Protein AF-A0AAD3RKY6-F1 (afdb_monomer_lite)

Radius of gyration: 28.17 Å; chains: 1; bounding box: 44×27×80 Å

Secondary structure (DSSP, 8-state):
--SS-HHHHHHHHHHHHHHSTTS-SSSSS--PPPHHHHHHHHHHHHHHHHHHHHHHHHHHHHHHTT-

pLDDT: mean 91.3, std 9.39, range [51.91, 98.75]

Sequence (67 aa):
MDWPNQIVDHFFMHIHRIYFHNCALTGRLLHDPPIRILAPFIAVPVLITLLMTALVVWRSKRTEGVL

InterPro domains:
  IPR006985 Receptor activity modifying protein [PF04901] (2-64)
  IPR006985 Receptor activity modifying protein [PTHR14076] (3-66)
  IPR038126 RAMP domain superfamily [G3DSA:1.10.150.510] (1-35)

Foldseek 3Di:
DDPPDPVVVVVVVVCCVPPVVPPDPDDPDDDDDPCVVVVCVVVVVVVVVVVVVVVVVVVVVVVVVVD

Organism: Lates japonicus (NCBI:txid270547)

Structure (mmCIF, N/CA/C/O backbone):
data_AF-A0AAD3RKY6-F1
#
_entry.id   AF-A0AAD3RKY6-F1
#
loop_
_atom_site.group_PDB
_atom_site.id
_atom_site.type_symbol
_atom_site.label_atom_id
_atom_site.label_alt_id
_atom_site.label_comp_id
_atom_site.label_asym_id
_atom_site.label_entity_id
_atom_site.label_seq_id
_atom_site.pdbx_PDB_ins_code
_atom_site.Cartn_x
_atom_site.Cartn_y
_atom_site.Cartn_z
_atom_site.occupancy
_atom_site.B_iso_or_equiv
_atom_site.auth_seq_id
_atom_site.auth_comp_id
_atom_site.auth_asym_id
_atom_site.auth_atom_id
_atom_site.pdbx_PDB_model_num
ATOM 1 N N . MET A 1 1 ? 14.076 22.193 -36.152 1.00 66.88 1 MET A N 1
ATOM 2 C CA . MET A 1 1 ? 14.295 20.792 -35.742 1.00 66.88 1 MET A CA 1
ATOM 3 C C . MET A 1 1 ? 13.919 20.724 -34.288 1.00 66.88 1 MET A C 1
ATOM 5 O O . MET A 1 1 ? 14.714 21.106 -33.438 1.00 66.88 1 MET A O 1
ATOM 9 N N . ASP A 1 2 ? 12.670 20.371 -34.039 1.00 85.44 2 ASP A N 1
ATOM 10 C CA . ASP A 1 2 ? 12.102 20.389 -32.702 1.00 85.44 2 ASP A CA 1
ATOM 11 C C . ASP A 1 2 ? 12.560 19.170 -31.901 1.00 85.44 2 ASP A C 1
ATOM 13 O O . ASP A 1 2 ? 12.965 18.135 -32.447 1.00 85.44 2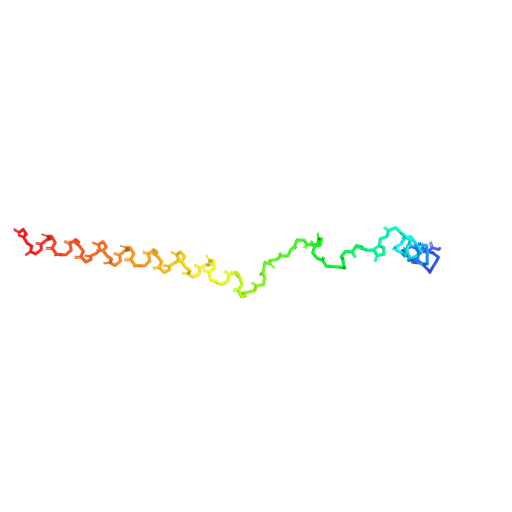 ASP A O 1
ATOM 17 N N . TRP A 1 3 ? 12.545 19.331 -30.585 1.00 91.50 3 TRP A N 1
ATOM 18 C CA . TRP A 1 3 ? 12.766 18.250 -29.643 1.00 91.50 3 TRP A CA 1
ATOM 19 C C . TRP A 1 3 ? 11.433 17.929 -28.960 1.00 91.50 3 TRP A C 1
ATOM 21 O O . TRP A 1 3 ? 10.746 18.867 -28.547 1.00 91.50 3 TRP A O 1
ATOM 31 N N . PRO A 1 4 ? 11.070 16.645 -28.785 1.00 90.62 4 PRO A N 1
ATOM 32 C CA . PRO A 1 4 ? 11.780 15.429 -29.210 1.00 90.62 4 PRO A CA 1
ATOM 33 C C . PRO A 1 4 ? 11.622 15.111 -30.716 1.00 90.62 4 PRO A C 1
ATOM 35 O O . PRO A 1 4 ? 10.712 15.604 -31.374 1.00 90.62 4 PRO A O 1
ATOM 38 N N . ASN A 1 5 ? 12.512 14.273 -31.270 1.00 93.62 5 ASN A N 1
ATOM 39 C CA . ASN A 1 5 ? 12.493 13.809 -32.670 1.00 93.62 5 ASN A CA 1
ATOM 40 C C . ASN A 1 5 ? 12.928 12.332 -32.810 1.00 93.62 5 ASN A C 1
ATOM 42 O O . ASN A 1 5 ? 13.393 11.715 -31.855 1.00 93.62 5 ASN A O 1
ATOM 46 N N . GLN A 1 6 ? 12.808 11.757 -34.012 1.00 94.62 6 GLN A N 1
ATOM 47 C CA . GLN A 1 6 ? 13.087 10.329 -34.250 1.00 94.62 6 GLN A CA 1
ATOM 48 C C . GLN A 1 6 ? 14.554 9.926 -34.014 1.00 94.62 6 GLN A C 1
ATOM 50 O O . GLN A 1 6 ? 14.829 8.788 -33.641 1.00 94.62 6 GLN A O 1
ATOM 55 N N . ILE A 1 7 ? 15.505 10.846 -34.211 1.00 94.69 7 ILE A N 1
ATOM 56 C CA . ILE A 1 7 ? 16.934 10.570 -34.003 1.00 94.69 7 ILE A CA 1
ATOM 57 C C . ILE A 1 7 ? 17.208 10.388 -32.507 1.00 94.69 7 ILE A C 1
ATOM 59 O O . ILE A 1 7 ? 17.882 9.433 -32.116 1.00 94.69 7 ILE A O 1
ATOM 63 N N . VAL A 1 8 ? 16.660 11.275 -31.667 1.00 94.69 8 VAL A N 1
ATOM 64 C CA . VAL A 1 8 ? 16.826 11.166 -30.209 1.00 94.69 8 VAL A CA 1
ATOM 65 C C . VAL A 1 8 ? 16.101 9.942 -29.646 1.00 94.69 8 VAL A C 1
ATOM 67 O O . VAL A 1 8 ? 16.635 9.299 -28.749 1.00 94.69 8 VAL A O 1
ATOM 70 N N . ASP A 1 9 ? 14.956 9.556 -30.211 1.00 95.12 9 ASP A N 1
ATOM 71 C CA . ASP A 1 9 ? 14.228 8.344 -29.814 1.00 95.12 9 ASP A CA 1
ATOM 72 C C . ASP A 1 9 ? 15.046 7.063 -30.073 1.00 95.12 9 ASP A C 1
ATOM 74 O O . ASP A 1 9 ? 15.282 6.269 -29.158 1.00 95.12 9 ASP A O 1
ATOM 78 N N . HIS A 1 10 ? 15.594 6.902 -31.285 1.00 95.94 10 HIS A N 1
ATOM 79 C CA . HIS A 1 10 ? 16.450 5.756 -31.614 1.00 95.94 10 HIS A CA 1
ATOM 80 C C . HIS A 1 10 ? 17.718 5.706 -30.747 1.00 95.94 10 HIS A C 1
ATOM 82 O O . HIS A 1 10 ? 18.134 4.630 -30.304 1.00 95.94 10 HIS A O 1
ATOM 88 N N . PHE A 1 11 ? 18.318 6.867 -30.468 1.00 96.25 11 PHE A N 1
ATOM 89 C CA . PHE A 1 11 ? 19.461 6.971 -29.565 1.00 96.25 11 PHE A CA 1
ATOM 90 C C . PHE A 1 11 ? 19.122 6.458 -28.155 1.00 96.25 11 PHE A C 1
ATOM 92 O O . PHE A 1 11 ? 19.825 5.585 -27.637 1.00 96.2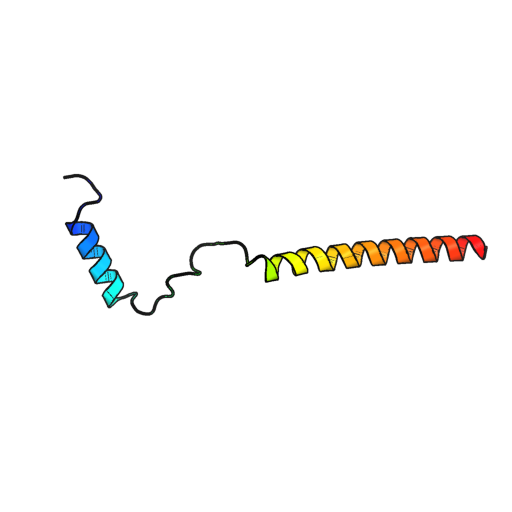5 11 PHE A O 1
ATOM 99 N N . PHE A 1 12 ? 18.024 6.928 -27.550 1.00 96.50 12 PHE A N 1
ATOM 100 C CA . PHE A 1 12 ? 17.619 6.483 -26.212 1.00 96.50 12 PHE A CA 1
ATOM 101 C C . PHE A 1 12 ? 17.235 4.997 -26.178 1.00 96.50 12 PHE A C 1
ATOM 103 O O . PHE A 1 12 ? 17.631 4.294 -25.243 1.00 96.50 12 PHE A O 1
ATOM 110 N N . MET A 1 13 ? 16.548 4.481 -27.202 1.00 95.50 13 MET A N 1
ATOM 111 C CA . MET A 1 13 ? 16.224 3.051 -27.298 1.00 95.50 13 MET A CA 1
ATOM 112 C C . MET A 1 13 ? 17.475 2.163 -27.342 1.00 95.50 13 MET A C 1
ATOM 114 O O . MET A 1 13 ? 17.527 1.130 -26.668 1.00 95.50 13 MET A O 1
ATOM 118 N N . HIS A 1 14 ? 18.504 2.563 -28.094 1.00 96.94 14 HIS A N 1
ATOM 119 C CA . HIS A 1 14 ? 19.760 1.817 -28.177 1.00 96.94 14 HIS A CA 1
ATOM 120 C C . HIS A 1 14 ? 20.475 1.752 -26.817 1.00 96.94 14 HIS A C 1
ATOM 122 O O . HIS A 1 14 ? 20.888 0.676 -26.379 1.00 96.94 14 HIS A O 1
ATOM 128 N N . ILE A 1 15 ? 20.551 2.883 -26.108 1.00 96.88 15 ILE A N 1
ATOM 129 C CA . ILE A 1 15 ? 21.119 2.956 -24.755 1.00 96.88 15 ILE A CA 1
ATOM 130 C C . ILE A 1 15 ? 20.331 2.073 -23.777 1.00 96.88 15 ILE A C 1
ATOM 132 O O . ILE A 1 15 ? 20.938 1.303 -23.028 1.00 96.88 15 ILE A O 1
ATOM 136 N N . HIS A 1 16 ? 18.995 2.114 -23.817 1.00 95.25 16 HIS A N 1
ATOM 137 C CA . HIS A 1 16 ? 18.145 1.246 -22.995 1.00 95.25 16 HIS A CA 1
ATOM 138 C C . HIS A 1 16 ? 18.412 -0.241 -23.236 1.00 95.25 16 HIS A C 1
ATOM 140 O O . HIS A 1 16 ? 18.529 -1.005 -22.276 1.00 95.25 16 HIS A O 1
ATOM 146 N N . ARG A 1 17 ? 18.583 -0.648 -24.497 1.00 94.69 17 ARG A N 1
ATOM 147 C CA . ARG A 1 17 ? 18.855 -2.043 -24.861 1.00 94.69 17 ARG A CA 1
ATOM 148 C C . ARG A 1 17 ? 20.231 -2.535 -24.413 1.00 94.69 17 ARG A C 1
ATOM 150 O O . ARG A 1 17 ? 20.372 -3.717 -24.122 1.00 94.69 17 ARG A O 1
ATOM 157 N N . ILE A 1 18 ? 21.246 -1.677 -24.366 1.00 96.94 18 ILE A N 1
ATOM 158 C CA . ILE A 1 18 ? 22.595 -2.094 -23.954 1.00 96.94 18 ILE A CA 1
ATOM 159 C C . ILE A 1 18 ? 22.720 -2.059 -22.433 1.00 96.94 18 ILE A C 1
ATOM 161 O O . ILE A 1 18 ? 23.050 -3.067 -21.809 1.00 96.94 18 ILE A O 1
ATOM 165 N N . TYR A 1 19 ? 22.415 -0.917 -21.822 1.00 96.12 19 TYR A N 1
ATOM 166 C CA . TYR A 1 19 ? 22.747 -0.666 -20.420 1.00 96.12 19 TYR A CA 1
ATOM 167 C C . TYR A 1 19 ? 21.628 -1.043 -19.450 1.00 96.12 19 TYR A C 1
ATOM 169 O O . TYR A 1 19 ? 21.906 -1.424 -18.316 1.00 96.12 19 TYR A O 1
ATOM 177 N N . PHE A 1 20 ? 20.369 -0.970 -19.884 1.00 94.19 20 PHE A N 1
ATOM 178 C CA . PHE A 1 20 ? 19.205 -1.103 -19.005 1.00 94.19 20 PHE A CA 1
ATOM 179 C C . PHE A 1 20 ? 18.345 -2.340 -19.311 1.00 94.19 20 PHE A C 1
ATOM 181 O O . PHE A 1 20 ? 17.231 -2.448 -18.804 1.00 94.19 20 PHE A O 1
ATOM 188 N N . HIS A 1 21 ? 18.846 -3.300 -20.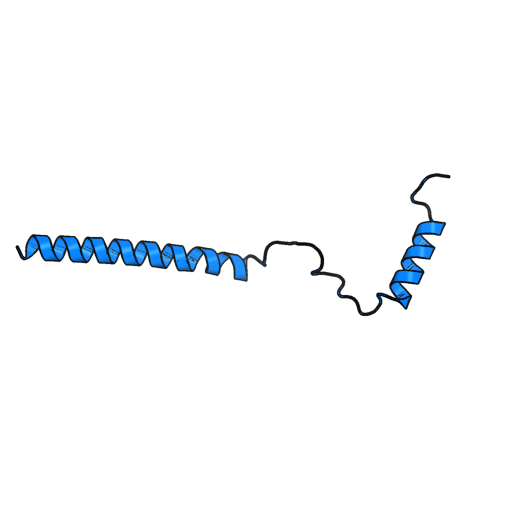098 1.00 92.25 21 HIS A N 1
ATOM 189 C CA . HIS A 1 21 ? 18.068 -4.473 -20.526 1.00 92.25 21 HIS A CA 1
ATOM 190 C C . HIS A 1 21 ? 17.605 -5.383 -19.381 1.00 92.25 21 HIS A C 1
ATOM 192 O O . HIS A 1 21 ? 16.591 -6.058 -19.522 1.00 92.25 21 HIS A O 1
ATOM 198 N N . ASN A 1 22 ? 18.313 -5.377 -18.247 1.00 93.38 22 ASN A N 1
ATOM 199 C CA . ASN A 1 22 ? 17.947 -6.139 -17.045 1.00 93.38 22 ASN A CA 1
ATOM 200 C C . ASN A 1 22 ? 17.281 -5.281 -15.964 1.00 93.38 22 ASN A C 1
ATOM 202 O O . ASN A 1 22 ? 17.049 -5.751 -14.849 1.00 93.38 22 ASN A O 1
ATOM 206 N N . CYS A 1 23 ? 17.016 -4.005 -16.238 1.00 90.12 23 CYS A N 1
ATOM 207 C CA . CYS A 1 23 ? 16.334 -3.161 -15.272 1.00 90.12 23 CYS A CA 1
ATOM 208 C C . CYS A 1 23 ? 14.843 -3.504 -15.227 1.00 90.12 23 CYS A C 1
ATOM 210 O O . CYS A 1 23 ? 14.203 -3.715 -16.254 1.00 90.12 23 CYS A O 1
ATOM 212 N N . ALA A 1 24 ? 14.275 -3.513 -14.020 1.00 86.88 24 ALA A N 1
ATOM 213 C CA . ALA A 1 24 ? 12.836 -3.651 -13.849 1.00 86.88 24 ALA A CA 1
ATOM 214 C C . ALA A 1 24 ? 12.102 -2.493 -14.551 1.00 86.88 24 ALA A C 1
ATOM 216 O O . ALA A 1 24 ? 12.421 -1.323 -14.328 1.00 86.88 24 ALA A O 1
ATOM 217 N N . LEU A 1 25 ? 11.100 -2.833 -15.370 1.00 84.25 25 LEU A N 1
ATOM 218 C CA . LEU A 1 25 ? 10.227 -1.877 -16.070 1.00 84.25 25 LEU A CA 1
ATOM 219 C C . LEU A 1 25 ? 9.403 -1.018 -15.101 1.00 84.25 25 LEU A C 1
ATOM 221 O O . LEU A 1 25 ? 9.051 0.118 -15.401 1.00 84.25 25 LEU A O 1
ATOM 225 N N . THR A 1 26 ? 9.093 -1.570 -13.931 1.00 81.00 26 THR A N 1
ATOM 226 C CA . THR A 1 26 ? 8.225 -0.971 -12.917 1.00 81.00 26 THR A CA 1
ATOM 227 C C . THR A 1 26 ? 8.928 -0.916 -11.564 1.00 81.00 26 THR A C 1
ATOM 229 O O . THR A 1 26 ? 9.918 -1.607 -11.336 1.00 81.00 26 THR A O 1
ATOM 232 N N . GLY A 1 27 ? 8.403 -0.114 -10.636 1.00 77.12 27 GLY A N 1
ATOM 233 C CA . GLY A 1 27 ? 8.897 -0.058 -9.253 1.00 77.12 27 GLY A CA 1
ATOM 234 C C . GLY A 1 27 ? 9.962 1.006 -8.977 1.00 77.12 27 GLY A C 1
ATOM 235 O O . GLY A 1 27 ? 10.405 1.129 -7.843 1.00 77.12 27 GLY A O 1
ATOM 236 N N . ARG A 1 28 ? 10.355 1.803 -9.983 1.00 80.06 28 ARG A N 1
ATOM 237 C CA . ARG A 1 28 ? 11.179 3.011 -9.771 1.00 80.06 28 ARG A CA 1
ATOM 238 C C . ARG A 1 28 ? 10.348 4.257 -9.472 1.00 80.06 28 ARG A C 1
ATOM 240 O O . ARG A 1 28 ? 10.853 5.184 -8.851 1.00 80.06 28 ARG A O 1
ATOM 247 N N . LEU A 1 29 ? 9.100 4.289 -9.941 1.00 85.44 29 LEU A N 1
ATOM 248 C CA . LEU A 1 29 ? 8.175 5.375 -9.647 1.00 85.44 29 LEU A CA 1
ATOM 249 C C . LEU A 1 29 ? 7.588 5.158 -8.255 1.00 85.44 29 LEU A C 1
ATOM 251 O O . LEU A 1 29 ? 7.114 4.060 -7.954 1.00 85.44 29 LEU A O 1
ATOM 255 N N . LEU A 1 30 ? 7.619 6.201 -7.426 1.00 85.00 30 LEU A N 1
ATOM 256 C CA . LEU A 1 30 ? 6.950 6.179 -6.135 1.00 85.00 30 LEU A CA 1
ATOM 257 C C . LEU A 1 30 ? 5.447 6.029 -6.382 1.00 85.00 30 LEU A C 1
ATOM 259 O O . LEU A 1 30 ? 4.826 6.876 -7.022 1.00 85.00 30 LEU A O 1
ATOM 263 N N . HIS A 1 31 ? 4.889 4.919 -5.919 1.00 86.94 31 HIS A N 1
ATOM 264 C CA . HIS A 1 31 ? 3.475 4.615 -6.039 1.00 86.94 31 HIS A CA 1
ATOM 265 C C . HIS A 1 31 ? 2.994 3.995 -4.737 1.00 86.94 31 HIS A C 1
ATOM 267 O O . HIS A 1 31 ? 3.764 3.322 -4.042 1.00 86.94 31 HIS A O 1
ATOM 273 N N . ASP A 1 32 ? 1.723 4.213 -4.426 1.00 88.81 32 ASP A N 1
ATOM 274 C CA . ASP A 1 32 ? 1.106 3.595 -3.267 1.00 88.81 32 ASP A CA 1
ATOM 275 C C . ASP A 1 32 ? 1.163 2.065 -3.376 1.00 88.81 32 ASP A C 1
ATOM 277 O O . ASP A 1 32 ? 1.094 1.496 -4.475 1.00 88.81 32 ASP A O 1
ATOM 281 N N . PRO A 1 33 ? 1.294 1.356 -2.243 1.00 89.06 33 PRO A N 1
ATOM 282 C CA . PRO A 1 33 ? 1.224 -0.089 -2.264 1.00 89.06 33 PRO A CA 1
ATOM 283 C C . PRO A 1 33 ? -0.164 -0.533 -2.757 1.00 89.06 33 PRO A C 1
ATOM 285 O O . PRO A 1 33 ? -1.166 0.139 -2.506 1.00 89.06 33 PRO A O 1
ATOM 288 N N . PRO A 1 34 ? -0.263 -1.701 -3.415 1.00 91.62 34 PRO A N 1
ATOM 289 C CA . PRO A 1 34 ? -1.544 -2.241 -3.852 1.00 91.62 34 PRO A CA 1
ATOM 290 C C . PRO A 1 34 ? -2.578 -2.270 -2.721 1.00 91.62 34 PRO A C 1
ATOM 292 O O . PRO A 1 34 ? -2.240 -2.624 -1.590 1.00 91.62 34 PRO A O 1
ATOM 295 N N . ILE A 1 35 ? -3.851 -2.003 -3.035 1.00 94.50 35 ILE A N 1
ATOM 296 C CA . ILE A 1 35 ? -4.944 -1.914 -2.045 1.00 94.50 35 ILE A CA 1
ATOM 297 C C . ILE A 1 35 ? -5.023 -3.124 -1.105 1.00 94.50 35 ILE A C 1
ATOM 299 O O . ILE A 1 35 ? -5.293 -2.969 0.080 1.00 94.50 35 ILE A O 1
ATOM 303 N N . ARG A 1 36 ? -4.704 -4.326 -1.600 1.00 95.88 36 ARG A N 1
ATOM 304 C CA . ARG A 1 36 ? -4.666 -5.559 -0.795 1.00 95.88 36 ARG A CA 1
ATOM 305 C C . ARG A 1 36 ? -3.668 -5.503 0.372 1.00 95.88 36 ARG A C 1
ATOM 307 O O . ARG A 1 36 ? -3.840 -6.225 1.342 1.00 95.88 36 ARG A O 1
ATOM 314 N N . ILE A 1 37 ? -2.619 -4.687 0.253 1.00 95.69 37 ILE A N 1
ATOM 315 C CA . ILE A 1 37 ? -1.600 -4.452 1.284 1.00 95.69 37 ILE A CA 1
ATOM 316 C C . ILE A 1 37 ? -1.980 -3.216 2.098 1.00 95.69 37 ILE A C 1
ATOM 318 O O . ILE A 1 37 ? -1.935 -3.254 3.320 1.00 95.69 37 ILE A O 1
ATOM 322 N N . LEU A 1 38 ? -2.403 -2.136 1.439 1.00 96.75 38 LEU A N 1
ATOM 323 C CA . LEU A 1 38 ? -2.725 -0.882 2.119 1.00 96.75 38 LEU A CA 1
ATOM 324 C C . LEU A 1 38 ? -3.941 -1.004 3.055 1.00 96.75 38 LEU A C 1
ATOM 326 O O . LEU A 1 38 ? -3.903 -0.536 4.190 1.00 96.75 38 LEU A O 1
ATOM 330 N N . ALA A 1 39 ? -5.008 -1.668 2.606 1.00 97.81 39 ALA A N 1
ATOM 331 C CA . ALA A 1 39 ? -6.253 -1.806 3.358 1.00 97.81 39 ALA A CA 1
ATOM 332 C C . ALA A 1 39 ? -6.083 -2.490 4.730 1.00 97.81 39 ALA A C 1
ATOM 334 O O . ALA A 1 39 ? -6.544 -1.913 5.715 1.00 97.81 39 ALA A O 1
ATOM 335 N N . PRO A 1 40 ? -5.420 -3.659 4.868 1.00 97.94 40 PRO A N 1
ATOM 336 C CA . PRO A 1 40 ? -5.213 -4.265 6.184 1.00 97.94 40 PRO A CA 1
ATOM 337 C C . PRO A 1 40 ? -4.326 -3.407 7.093 1.00 97.94 40 PRO A C 1
ATOM 339 O O . PRO A 1 40 ? -4.591 -3.340 8.291 1.00 97.94 40 PRO A O 1
ATOM 342 N N . PHE A 1 41 ? -3.335 -2.695 6.545 1.00 97.56 41 PHE A N 1
ATOM 343 C CA . PHE A 1 41 ? -2.503 -1.767 7.321 1.00 97.56 41 PHE A CA 1
ATOM 344 C C . PHE A 1 41 ? -3.306 -0.622 7.945 1.00 97.56 41 PHE A C 1
ATOM 346 O O . PHE A 1 41 ? -2.943 -0.149 9.017 1.00 97.56 41 PHE A O 1
ATOM 353 N N . ILE A 1 42 ? -4.397 -0.196 7.307 1.00 97.56 42 ILE A N 1
ATOM 354 C CA . ILE A 1 42 ? -5.309 0.817 7.850 1.00 97.56 42 ILE A CA 1
ATOM 355 C C . ILE A 1 42 ? -6.342 0.171 8.783 1.00 97.56 42 ILE A C 1
ATOM 357 O O . ILE A 1 42 ? -6.595 0.669 9.878 1.00 97.56 42 ILE A O 1
ATOM 361 N N . ALA A 1 43 ? -6.935 -0.952 8.377 1.00 98.31 43 ALA A N 1
ATOM 362 C CA . ALA A 1 43 ? -8.021 -1.588 9.117 1.00 98.31 43 ALA A CA 1
ATOM 363 C C . ALA A 1 43 ? -7.566 -2.146 10.473 1.00 98.31 43 ALA A C 1
ATOM 365 O O . ALA A 1 43 ? -8.260 -1.966 11.469 1.00 98.31 43 ALA A O 1
ATOM 366 N N . VAL A 1 44 ? -6.397 -2.789 10.540 1.00 98.62 44 VAL A N 1
ATOM 367 C CA . VAL A 1 44 ? -5.873 -3.396 11.775 1.00 98.62 44 VAL A CA 1
ATOM 368 C C . VAL A 1 44 ? -5.729 -2.384 12.921 1.00 98.62 44 VAL A C 1
ATOM 370 O O . VAL A 1 44 ? -6.318 -2.627 13.974 1.00 98.62 44 VAL A O 1
ATOM 373 N N . PRO A 1 45 ? -5.015 -1.249 12.777 1.00 98.31 45 PRO A N 1
ATOM 374 C CA . PRO A 1 45 ? -4.891 -0.285 13.866 1.00 98.31 45 PRO A CA 1
ATOM 375 C C . PRO A 1 45 ? -6.237 0.331 14.257 1.00 98.31 45 PRO A C 1
ATOM 377 O O . PRO A 1 45 ? -6.476 0.518 15.445 1.00 98.31 45 PRO A O 1
ATOM 380 N N . VAL A 1 46 ? -7.144 0.578 13.305 1.00 98.62 46 VAL A N 1
ATOM 381 C CA . VAL A 1 46 ? -8.504 1.069 13.601 1.00 98.62 46 VAL A CA 1
ATOM 382 C C . VAL A 1 46 ? -9.300 0.051 14.421 1.00 98.62 46 VAL A C 1
ATOM 384 O O . VAL A 1 46 ? -9.946 0.404 15.403 1.00 98.62 46 VAL A O 1
ATOM 387 N N . LEU A 1 47 ? -9.239 -1.231 14.062 1.00 98.75 47 LEU A N 1
ATOM 388 C CA . LEU A 1 47 ? -9.905 -2.286 14.826 1.00 98.75 47 LEU A CA 1
ATOM 389 C C . LEU A 1 47 ? -9.312 -2.417 16.232 1.00 98.75 47 LEU A C 1
ATOM 391 O O . LEU A 1 47 ? -10.059 -2.575 17.196 1.00 98.75 47 LEU A O 1
ATOM 395 N N . ILE A 1 48 ? -7.988 -2.302 16.367 1.00 98.69 48 ILE A N 1
ATOM 396 C CA . ILE A 1 48 ? -7.311 -2.320 17.668 1.00 98.69 48 ILE A CA 1
ATOM 397 C C . ILE A 1 48 ? -7.765 -1.141 18.527 1.00 98.69 48 ILE A C 1
ATOM 399 O O . ILE A 1 48 ? -8.087 -1.343 19.698 1.00 98.69 48 ILE A O 1
ATOM 403 N N . THR A 1 49 ? -7.817 0.076 17.978 1.00 98.56 49 THR A N 1
ATOM 404 C CA . THR A 1 49 ? -8.246 1.245 18.755 1.00 98.56 49 THR A CA 1
ATOM 405 C C . THR A 1 49 ? -9.692 1.103 19.218 1.00 98.56 49 THR A C 1
ATOM 407 O O . THR A 1 49 ? -9.961 1.327 20.396 1.00 98.56 49 THR A O 1
ATOM 410 N N . LEU A 1 50 ? -10.603 0.648 18.353 1.00 98.56 50 LEU A N 1
ATOM 411 C CA . LEU A 1 50 ? -12.001 0.381 18.713 1.00 98.56 50 LEU A CA 1
ATOM 412 C C . LEU A 1 50 ? -12.140 -0.712 19.781 1.00 98.56 50 LEU A C 1
ATOM 414 O O . LEU A 1 50 ? -12.952 -0.593 20.699 1.00 98.56 50 LEU A O 1
ATOM 418 N N . LEU A 1 51 ? -11.341 -1.774 19.687 1.00 98.50 51 LEU A N 1
ATOM 419 C CA . LEU A 1 51 ? -11.354 -2.848 20.674 1.00 98.50 51 LEU A CA 1
ATOM 420 C C . LEU A 1 51 ? -10.850 -2.351 22.034 1.00 98.50 51 LEU A C 1
ATOM 422 O O . LEU A 1 51 ? -11.477 -2.615 23.057 1.00 98.50 51 LEU A O 1
ATOM 426 N N . MET A 1 52 ? -9.755 -1.589 22.052 1.00 98.44 52 MET A N 1
ATOM 427 C CA . MET A 1 52 ? -9.209 -1.019 23.283 1.00 98.44 52 MET A CA 1
ATOM 428 C C . MET A 1 52 ? -10.175 -0.027 23.931 1.00 98.44 52 MET A C 1
ATOM 430 O O . MET A 1 52 ? -10.378 -0.093 25.142 1.00 98.44 52 MET A O 1
ATOM 434 N N . THR A 1 53 ? -10.823 0.850 23.159 1.00 98.00 53 THR A N 1
ATOM 435 C CA . THR A 1 53 ? -11.822 1.776 23.716 1.00 98.00 53 THR A CA 1
ATOM 436 C C . THR A 1 53 ? -13.024 1.027 24.286 1.00 98.00 53 THR A C 1
ATOM 438 O O . THR A 1 53 ? -13.442 1.324 25.405 1.00 98.00 53 THR A O 1
ATOM 441 N N . ALA A 1 54 ? -13.532 0.004 23.593 1.00 97.81 54 ALA A N 1
ATOM 442 C CA . ALA A 1 54 ? -14.613 -0.840 24.101 1.00 97.81 54 ALA A CA 1
ATOM 443 C C . ALA A 1 54 ? -14.220 -1.565 25.399 1.00 97.81 54 ALA A C 1
ATOM 445 O O . ALA A 1 54 ? -14.998 -1.584 26.357 1.00 97.81 54 ALA A O 1
ATOM 446 N N . LEU A 1 55 ? -13.000 -2.110 25.464 1.00 97.94 55 LEU A N 1
ATOM 447 C CA . LEU A 1 55 ? -12.463 -2.746 26.669 1.00 97.94 55 LEU A CA 1
ATOM 448 C C . LEU A 1 55 ? -12.364 -1.760 27.836 1.00 97.94 55 LEU A C 1
ATOM 450 O O . LEU A 1 55 ? -12.771 -2.098 28.947 1.00 97.94 55 LEU A O 1
ATOM 454 N N . VAL A 1 56 ? -11.867 -0.545 27.598 1.00 97.06 56 VAL A N 1
ATOM 455 C CA . VAL A 1 56 ? -11.762 0.499 28.629 1.00 97.06 56 VAL A CA 1
ATOM 456 C C . VAL A 1 56 ? -13.143 0.892 29.149 1.00 97.06 56 VAL A C 1
ATOM 458 O O . VAL A 1 56 ? -13.347 0.906 30.361 1.00 97.06 56 VAL A O 1
ATOM 461 N N . VAL A 1 57 ? -14.111 1.138 28.261 1.00 96.62 57 VAL A N 1
ATOM 462 C CA . VAL A 1 57 ? -15.490 1.479 28.650 1.00 96.62 57 VAL A CA 1
ATOM 463 C C . VAL A 1 57 ? -16.125 0.349 29.457 1.00 96.62 57 VAL A C 1
ATOM 465 O O . VAL A 1 57 ? -16.744 0.597 30.493 1.00 96.62 57 VAL A O 1
ATOM 468 N N . TRP A 1 58 ? -15.945 -0.899 29.020 1.00 95.88 58 TRP A N 1
ATOM 469 C CA . TRP A 1 58 ? -16.464 -2.061 29.735 1.00 95.88 58 TRP A CA 1
ATOM 470 C C . TRP A 1 58 ? -15.848 -2.198 31.131 1.00 95.88 58 TRP A C 1
ATOM 472 O O . TRP A 1 58 ? -16.570 -2.410 32.108 1.00 95.88 58 TRP A O 1
ATOM 482 N N . ARG A 1 59 ? -14.525 -2.034 31.250 1.00 93.38 59 ARG A N 1
ATOM 483 C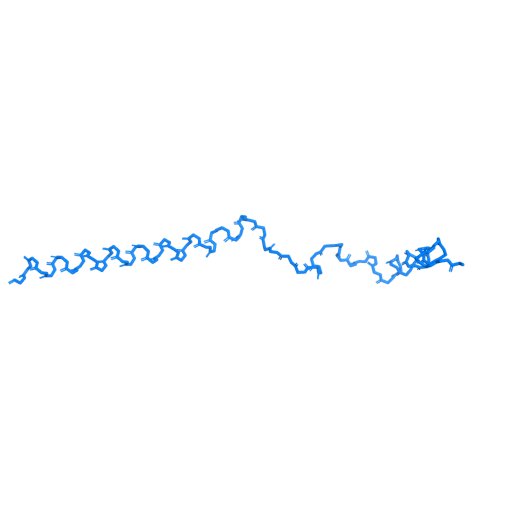 CA . ARG A 1 59 ? -13.824 -2.076 32.540 1.00 93.38 59 ARG A CA 1
ATOM 484 C C . ARG A 1 59 ? -14.239 -0.927 33.452 1.00 93.38 59 ARG A C 1
ATOM 486 O O . ARG A 1 59 ? -14.452 -1.186 34.629 1.00 93.38 59 ARG A O 1
ATOM 493 N N . SER A 1 60 ? -14.398 0.289 32.926 1.00 92.00 60 SER A N 1
ATOM 494 C CA . SER A 1 60 ? -14.861 1.448 33.702 1.00 92.00 60 SER A CA 1
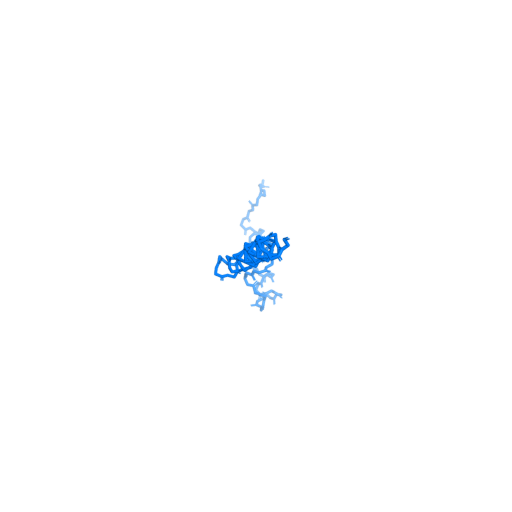ATOM 495 C C . SER A 1 60 ? -16.231 1.182 34.315 1.00 92.00 60 SER A C 1
ATOM 497 O O . SER A 1 60 ? -16.366 1.203 35.535 1.00 92.00 60 SER A O 1
ATOM 499 N N . LYS A 1 61 ? -17.210 0.791 33.486 1.00 89.56 61 LYS A N 1
ATOM 500 C CA . LYS A 1 61 ? -18.572 0.505 33.957 1.00 89.56 61 LYS A CA 1
ATOM 501 C C . LYS A 1 61 ? -18.622 -0.626 34.978 1.00 89.56 61 LYS A C 1
ATOM 503 O O . LYS A 1 61 ? -19.409 -0.576 35.918 1.00 89.56 61 LYS A O 1
ATOM 508 N N . ARG A 1 62 ? -17.794 -1.662 34.803 1.00 87.94 62 ARG A N 1
ATOM 509 C CA . ARG A 1 62 ? -17.724 -2.770 35.762 1.00 87.94 62 ARG A CA 1
ATOM 510 C C . ARG A 1 62 ? -17.138 -2.327 37.104 1.00 87.94 62 ARG A C 1
ATOM 512 O O . ARG A 1 62 ? -17.594 -2.820 38.123 1.00 87.94 62 ARG A O 1
ATOM 519 N N . THR A 1 63 ? -16.150 -1.437 37.111 1.00 80.94 63 THR A N 1
ATOM 520 C CA . THR A 1 63 ? -15.567 -0.903 38.351 1.00 80.94 63 THR A CA 1
ATOM 521 C C . THR A 1 63 ? -16.534 0.051 39.059 1.00 80.94 63 THR A C 1
ATOM 523 O O . THR A 1 63 ? -16.666 -0.038 40.272 1.00 80.94 63 THR A O 1
ATOM 526 N N . GLU A 1 64 ? -17.259 0.899 38.321 1.00 76.19 64 GLU A N 1
ATOM 527 C CA . GLU A 1 64 ? -18.293 1.791 38.878 1.00 76.19 64 GLU A CA 1
ATOM 528 C C . GLU A 1 64 ? -19.479 1.034 39.485 1.00 76.19 64 GLU A C 1
ATOM 530 O O . GLU A 1 64 ? -20.026 1.478 40.479 1.00 76.19 64 GLU A O 1
ATOM 535 N N . GLY A 1 65 ? -19.881 -0.108 38.915 1.00 65.94 65 GLY A N 1
ATOM 536 C CA . GLY A 1 65 ? -20.952 -0.940 39.482 1.00 65.94 65 GLY A CA 1
ATOM 537 C C . GLY A 1 65 ? -20.521 -1.852 40.639 1.00 65.94 65 GLY A C 1
ATOM 538 O O . GLY A 1 65 ? -21.359 -2.574 41.174 1.00 65.94 65 GLY A O 1
ATOM 539 N N . VAL A 1 66 ? -19.225 -1.892 40.966 1.00 62.47 66 VAL A N 1
ATOM 540 C CA . VAL A 1 66 ? -18.655 -2.683 42.076 1.00 62.47 66 VAL A CA 1
ATOM 541 C C . VAL A 1 66 ? -18.301 -1.799 43.285 1.00 62.47 66 VAL A C 1
ATOM 543 O O . VAL A 1 66 ? -18.166 -2.329 44.388 1.00 62.47 66 VAL A O 1
ATOM 546 N N . LEU A 1 67 ? -18.162 -0.484 43.082 1.00 51.91 67 LEU A N 1
ATOM 547 C CA . LEU A 1 67 ? -18.059 0.550 44.123 1.00 51.91 67 LEU A CA 1
ATOM 548 C C . LEU A 1 67 ? -19.448 1.021 44.570 1.00 51.91 67 LEU A C 1
ATOM 550 O O . LEU A 1 67 ? -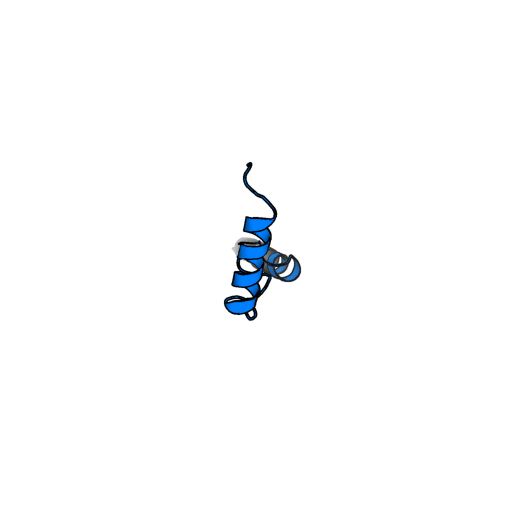19.564 1.371 45.764 1.00 51.91 67 LEU A O 1
#